Protein AF-A0A7S2J3C4-F1 (afdb_monomer)

Organism: NCBI:txid1333877

pLDDT: mean 79.36, std 8.66, range [36.19, 89.31]

Solvent-accessible surface area (backbone atoms only — not comparable to full-atom values): 5941 Å² total; per-residue (Å²): 116,40,75,52,75,56,91,88,48,62,66,68,56,53,52,53,47,46,58,38,33,29,96,84,31,88,52,94,50,62,41,68,42,34,44,72,59,88,53,64,78,41,49,51,58,48,53,53,47,27,77,71,26,86,18,37,26,68,40,62,47,71,70,60,45,46,51,42,22,50,71,25,60,75,44,99,72,80,51,74,68,55,49,52,50,27,68,72,32,23,34,77,34,70,76,44,49,53,40,48,53,65,78,129

Sequence (104 aa):
MTDGMPNGGKDPFIKVMRELTGPNSTAKVRVQIMACTSEESEISWLNELDAELTGVDVTDDYFSERQEVLSAGRVAKFTRGDWCMKAMLGPVSSKFDGWDERHA

Foldseek 3Di:
DDCQADDPGCVVVLVVCCQQQNPPHPHPAAEEDEHAYPDVVSVVVLVVSCVVGLRYAYDYDPVVNQVLLVVLVLDPDDDVVLVVCLRVCLSPDPVSVCSSPHDD

Mean predicted aligned error: 6.88 Å

Radius of gyration: 13.85 Å; Cα contacts (8 Å, |Δi|>4): 142; chains: 1; bounding box: 33×36×31 Å

Secondary structure (DSSP, 8-state):
-B-S--TT-SHHHHHHHHHHHSTT------EEEEB----HHHHHHHHHHHHH-TTEEEE--HHHHHHHHHHHTS-S---HHHHHHHHHHGGG-HHHHTTSSPP-

Structure (mmCIF, N/CA/C/O backbone):
data_AF-A0A7S2J3C4-F1
#
_entry.id   AF-A0A7S2J3C4-F1
#
loop_
_atom_site.group_PDB
_atom_site.id
_atom_site.type_symbol
_atom_site.label_atom_id
_atom_site.label_alt_id
_atom_site.label_comp_id
_atom_site.label_asym_id
_atom_site.label_entity_id
_atom_site.label_seq_id
_atom_site.pdbx_PDB_ins_code
_atom_site.Cartn_x
_atom_site.Cartn_y
_atom_site.Cartn_z
_atom_site.occupancy
_atom_site.B_iso_or_equiv
_atom_site.auth_seq_id
_atom_site.auth_comp_id
_atom_site.auth_asym_id
_atom_site.auth_atom_id
_atom_site.pdbx_PDB_model_num
ATOM 1 N N . MET A 1 1 ? -4.475 9.637 -4.420 1.00 57.44 1 MET A N 1
ATOM 2 C CA . MET A 1 1 ? -3.202 10.172 -4.933 1.00 57.44 1 MET A CA 1
ATOM 3 C C . MET A 1 1 ? -2.830 11.337 -4.038 1.00 57.44 1 MET A C 1
ATOM 5 O O . MET A 1 1 ? -3.638 12.251 -3.912 1.00 57.44 1 MET A O 1
ATOM 9 N N . THR A 1 2 ? -1.720 11.214 -3.318 1.00 72.62 2 THR A N 1
ATOM 10 C CA . THR A 1 2 ? -1.293 12.144 -2.262 1.00 72.62 2 THR A CA 1
ATOM 11 C C . THR A 1 2 ? 0.188 12.471 -2.434 1.0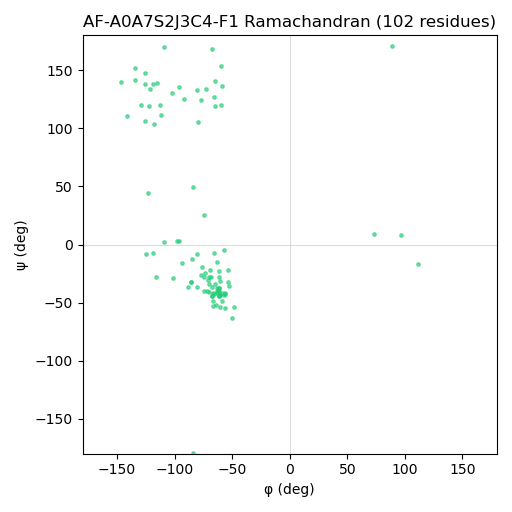0 72.62 2 THR A C 1
ATOM 13 O O . THR A 1 2 ? 0.936 11.658 -2.980 1.00 72.62 2 THR A O 1
ATOM 16 N N . ASP A 1 3 ? 0.585 13.660 -1.993 1.00 71.19 3 ASP A N 1
ATOM 17 C CA . ASP A 1 3 ? 1.981 14.078 -1.871 1.00 71.19 3 ASP A CA 1
ATOM 18 C C . ASP A 1 3 ? 2.642 13.538 -0.598 1.00 71.19 3 ASP A C 1
ATOM 20 O O . ASP A 1 3 ? 3.846 13.626 -0.494 1.00 71.19 3 ASP A O 1
ATOM 24 N N . GLY A 1 4 ? 1.887 12.917 0.315 1.00 67.44 4 GLY A N 1
ATOM 25 C CA . GLY A 1 4 ? 2.440 12.118 1.414 1.00 67.44 4 GLY A CA 1
ATOM 26 C C . GLY A 1 4 ? 2.251 12.716 2.807 1.00 67.44 4 GLY A C 1
ATOM 27 O O . GLY A 1 4 ? 2.280 11.962 3.782 1.00 67.44 4 GLY A O 1
ATOM 28 N N . MET A 1 5 ? 1.941 14.013 2.928 1.00 75.88 5 MET A N 1
ATOM 29 C CA . MET A 1 5 ? 1.761 14.662 4.231 1.00 75.88 5 MET A CA 1
ATOM 30 C C . MET A 1 5 ? 0.413 15.389 4.365 1.00 75.88 5 MET A C 1
ATOM 32 O O . MET A 1 5 ? 0.221 16.480 3.827 1.00 75.88 5 MET A O 1
ATOM 36 N N . PRO A 1 6 ? -0.540 14.840 5.143 1.00 78.06 6 PRO A N 1
ATOM 37 C CA . PRO A 1 6 ? -1.792 15.524 5.432 1.00 78.06 6 PRO A CA 1
ATOM 38 C C . PRO A 1 6 ? -1.576 16.809 6.243 1.00 78.06 6 PRO A C 1
ATOM 40 O O . PRO A 1 6 ? -0.819 16.847 7.220 1.00 78.06 6 PRO A O 1
ATOM 43 N N . ASN A 1 7 ? -2.334 17.854 5.908 1.00 77.00 7 ASN A N 1
ATOM 44 C CA . ASN A 1 7 ? -2.413 19.061 6.729 1.00 77.00 7 ASN A CA 1
ATOM 45 C C . ASN A 1 7 ? -2.935 18.711 8.134 1.00 77.00 7 ASN A C 1
ATOM 47 O O . ASN A 1 7 ? -4.052 18.217 8.277 1.00 77.00 7 ASN A O 1
ATOM 51 N N . GLY A 1 8 ? -2.141 18.997 9.171 1.00 78.94 8 GLY A N 1
ATOM 52 C CA . GLY A 1 8 ? -2.469 18.651 10.562 1.00 78.94 8 GLY A CA 1
ATOM 53 C C . GLY A 1 8 ? -1.833 17.352 11.074 1.00 78.94 8 GLY A C 1
ATOM 54 O O . GLY A 1 8 ? -2.142 16.939 12.190 1.00 78.94 8 GLY A O 1
ATOM 55 N N . GLY A 1 9 ? -0.926 16.744 10.302 1.00 81.81 9 GLY A N 1
ATOM 56 C CA . GLY A 1 9 ? -0.185 15.544 10.692 1.00 81.81 9 GLY A CA 1
ATOM 57 C C . GLY A 1 9 ? -0.900 14.240 10.332 1.00 81.81 9 GLY A C 1
ATOM 58 O O . GLY A 1 9 ? -2.056 14.233 9.912 1.00 81.81 9 GLY A O 1
ATOM 59 N N . LYS A 1 10 ? -0.196 13.114 10.495 1.00 84.69 10 LYS A N 1
ATOM 60 C CA . LYS A 1 10 ? -0.688 11.780 10.106 1.00 84.69 10 LYS A CA 1
ATOM 61 C C . LYS A 1 10 ? -1.760 11.205 11.042 1.00 84.69 10 LYS A C 1
ATOM 63 O O . LYS A 1 10 ? -2.620 10.448 10.598 1.00 84.69 10 LYS A O 1
ATOM 68 N N . ASP A 1 11 ? -1.762 11.589 12.318 1.00 86.75 11 ASP A N 1
ATOM 69 C CA . ASP A 1 11 ? -2.589 10.942 13.350 1.00 86.75 11 ASP A CA 1
ATOM 70 C C . ASP A 1 11 ? -4.109 11.004 13.097 1.00 86.75 11 ASP A C 1
ATOM 72 O O . ASP A 1 11 ? -4.777 9.975 13.254 1.00 86.75 11 ASP A O 1
ATOM 76 N N . PRO A 1 12 ? -4.700 12.144 12.672 1.00 87.81 12 PRO A N 1
ATOM 77 C CA . PRO A 1 12 ? -6.128 12.199 12.364 1.00 87.81 12 PRO A CA 1
ATOM 78 C C . PRO A 1 12 ? -6.507 11.278 11.202 1.00 87.81 12 PRO A C 1
ATOM 80 O O . PRO A 1 12 ? -7.559 10.642 11.236 1.00 87.81 12 PRO A O 1
ATOM 83 N N . PHE A 1 13 ? -5.636 11.176 10.195 1.00 87.19 13 PHE A N 1
ATOM 84 C CA . PHE A 1 13 ? -5.843 10.304 9.044 1.00 87.19 13 PHE A CA 1
ATOM 85 C C . PHE A 1 13 ? -5.801 8.829 9.458 1.00 87.19 13 PHE A C 1
ATOM 87 O O . PHE A 1 13 ? -6.740 8.088 9.173 1.00 87.19 13 PHE A O 1
ATOM 94 N N . ILE A 1 14 ? -4.779 8.424 10.221 1.00 86.94 14 ILE A N 1
ATOM 95 C CA . ILE A 1 14 ? -4.646 7.055 10.746 1.00 86.94 14 ILE A CA 1
ATOM 96 C C . ILE A 1 14 ? -5.879 6.663 11.570 1.00 86.94 14 ILE A C 1
ATOM 98 O O . ILE A 1 14 ? -6.398 5.554 11.429 1.00 86.94 14 ILE A O 1
ATOM 102 N N . LYS A 1 15 ? -6.396 7.577 12.402 1.00 87.75 15 LYS A N 1
ATOM 103 C CA . LYS A 1 15 ? -7.606 7.328 13.195 1.00 87.75 15 LYS A CA 1
ATOM 104 C C . LYS A 1 15 ? -8.814 7.002 12.311 1.00 87.75 15 LYS A C 1
ATOM 106 O O . LYS A 1 15 ? -9.484 6.001 12.555 1.00 87.75 15 LYS A O 1
ATOM 111 N N . VAL A 1 16 ? -9.068 7.808 11.280 1.00 87.88 16 VAL A N 1
ATOM 112 C CA . VAL A 1 16 ? -10.179 7.577 10.339 1.00 87.88 16 VAL A CA 1
ATOM 113 C C . VAL A 1 16 ? -9.993 6.258 9.586 1.00 87.88 16 VAL A C 1
ATOM 115 O O . VAL A 1 16 ? -10.945 5.498 9.424 1.00 87.88 16 VAL A O 1
ATOM 118 N N . MET A 1 17 ? -8.764 5.938 9.181 1.00 87.00 17 MET A N 1
ATOM 119 C CA . MET A 1 17 ? -8.461 4.691 8.475 1.00 87.00 17 MET A CA 1
ATOM 120 C C . MET A 1 17 ? -8.735 3.460 9.342 1.00 87.00 17 MET A C 1
ATOM 122 O O . MET A 1 17 ? -9.373 2.516 8.872 1.00 87.00 17 MET A O 1
ATOM 126 N N . ARG A 1 18 ? -8.366 3.495 10.628 1.00 86.12 18 ARG A N 1
ATOM 127 C CA . ARG A 1 18 ? -8.698 2.436 11.596 1.00 86.12 18 ARG A CA 1
ATOM 128 C C . ARG A 1 18 ? -10.205 2.273 11.796 1.00 86.12 18 ARG A C 1
ATOM 130 O O . ARG A 1 18 ? -10.686 1.148 11.898 1.00 86.12 18 ARG A O 1
ATOM 137 N N . GLU A 1 19 ? -10.960 3.369 11.826 1.00 86.19 19 GLU A N 1
ATOM 138 C CA . GLU A 1 19 ? -12.425 3.327 11.945 1.00 86.19 19 GLU A CA 1
ATOM 139 C C . GLU A 1 19 ? -13.095 2.737 10.688 1.00 86.19 19 GLU A C 1
ATOM 141 O O . GLU A 1 19 ? -14.080 2.003 10.798 1.00 86.19 19 GLU A O 1
ATOM 146 N N . LEU A 1 20 ? -12.556 3.011 9.495 1.00 84.31 20 LEU A N 1
ATOM 147 C CA . LEU A 1 20 ? -13.129 2.576 8.214 1.00 84.31 20 LEU A CA 1
ATOM 148 C C . LEU A 1 20 ? -12.710 1.172 7.770 1.00 84.31 20 LEU A C 1
ATOM 150 O O . LEU A 1 20 ? -13.486 0.502 7.095 1.00 84.31 20 LEU A O 1
ATOM 154 N N . THR A 1 21 ? -11.492 0.748 8.101 1.00 82.75 21 THR A N 1
ATOM 155 C CA . THR A 1 21 ? -10.880 -0.475 7.544 1.00 82.75 21 THR A CA 1
ATOM 156 C C . THR A 1 21 ? -10.411 -1.463 8.610 1.00 82.75 21 THR A C 1
ATOM 158 O O . THR A 1 21 ? -10.043 -2.591 8.288 1.00 82.75 21 THR A O 1
ATOM 161 N N . GLY A 1 22 ? -10.438 -1.064 9.886 1.00 77.31 22 GLY A N 1
ATOM 162 C CA . GLY A 1 22 ? -10.028 -1.915 10.993 1.00 77.31 22 GLY A CA 1
ATOM 163 C C . GLY A 1 22 ? -10.964 -3.111 11.221 1.00 77.31 22 GLY A C 1
ATOM 164 O O . GLY A 1 22 ? -12.093 -3.142 10.728 1.00 77.31 22 GLY A O 1
ATOM 165 N N . PRO A 1 23 ? -10.540 -4.083 12.047 1.00 71.56 23 PRO A N 1
ATOM 166 C CA . PRO A 1 23 ? -11.254 -5.348 12.261 1.00 71.56 23 PRO A CA 1
ATOM 167 C C . PRO A 1 23 ? -12.661 -5.185 12.857 1.00 71.56 23 PRO A C 1
ATOM 169 O O . PRO A 1 23 ? -13.507 -6.057 12.689 1.00 71.56 23 PRO A O 1
ATOM 172 N N . ASN A 1 24 ? -12.916 -4.063 13.538 1.00 74.00 24 ASN A N 1
ATOM 173 C CA . ASN A 1 24 ? -14.212 -3.739 14.137 1.00 74.00 2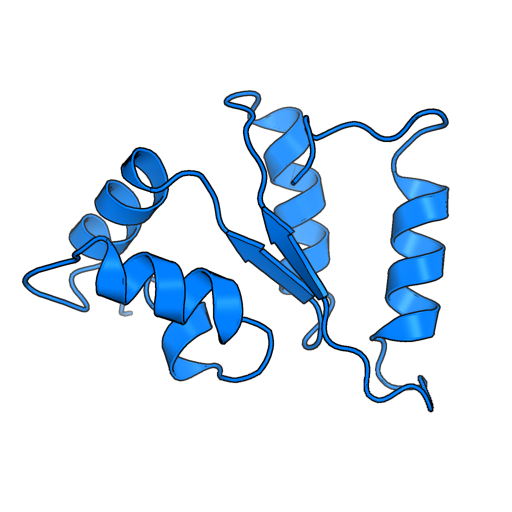4 ASN A CA 1
ATOM 174 C C . ASN A 1 24 ? -15.079 -2.834 13.246 1.00 74.00 24 ASN A C 1
ATOM 176 O O . ASN A 1 24 ? -16.153 -2.407 13.676 1.00 74.00 24 ASN A O 1
ATOM 180 N N . SER A 1 25 ? -14.625 -2.500 12.033 1.00 75.00 25 SER A N 1
ATOM 181 C CA . SER A 1 25 ? -15.406 -1.663 11.132 1.00 75.00 25 SER A CA 1
ATOM 182 C C . SER A 1 25 ? -16.592 -2.434 10.560 1.00 75.00 25 SER A C 1
ATOM 184 O O . SER A 1 25 ? -16.473 -3.565 10.092 1.00 75.00 25 SER A O 1
ATOM 186 N N . THR A 1 26 ? -17.760 -1.798 10.568 1.00 73.50 26 THR A N 1
ATOM 187 C CA . THR A 1 26 ? -18.944 -2.293 9.846 1.00 73.50 26 THR A CA 1
ATOM 188 C C . THR A 1 26 ? -18.946 -1.840 8.386 1.00 73.50 26 THR A C 1
ATOM 190 O O . THR A 1 26 ? -19.717 -2.358 7.572 1.00 73.50 26 THR A O 1
ATOM 193 N N . ALA A 1 27 ? -18.071 -0.892 8.038 1.00 68.31 27 ALA A N 1
ATOM 194 C CA . ALA A 1 27 ? -17.893 -0.408 6.687 1.00 68.31 27 ALA A CA 1
ATOM 195 C C . ALA A 1 27 ? -17.068 -1.431 5.890 1.00 68.31 27 ALA A C 1
ATOM 197 O O . ALA A 1 27 ? -15.957 -1.790 6.261 1.00 68.31 27 ALA 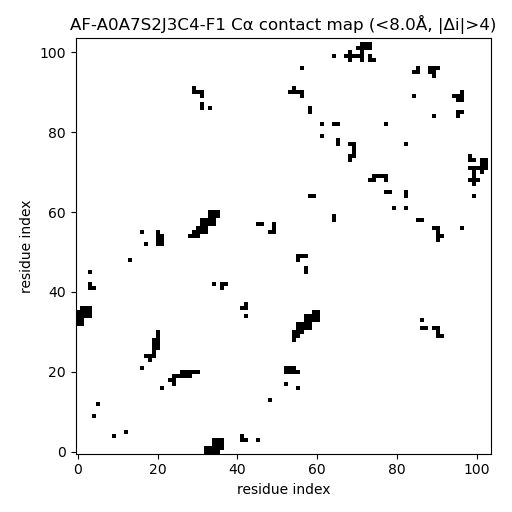A O 1
ATOM 198 N N . LYS A 1 28 ? -17.600 -1.911 4.761 1.00 72.50 28 LYS A N 1
ATOM 199 C CA . LYS A 1 28 ? -16.855 -2.769 3.819 1.00 72.50 28 LYS A CA 1
ATOM 200 C C . LYS A 1 28 ? -16.026 -1.921 2.856 1.00 72.50 28 LYS A C 1
ATOM 202 O O . LYS A 1 28 ? -16.135 -2.075 1.642 1.00 72.50 28 LYS A O 1
ATOM 207 N N . VAL A 1 29 ? -15.272 -0.971 3.398 1.00 82.31 29 VAL A N 1
ATOM 208 C CA . VAL A 1 29 ? -14.461 -0.041 2.611 1.00 82.31 29 VAL A CA 1
ATOM 209 C C . VAL A 1 29 ? -13.041 -0.582 2.537 1.00 82.31 29 VAL A C 1
ATOM 211 O O . VAL A 1 29 ? -12.490 -1.053 3.528 1.00 82.31 29 VAL A O 1
ATOM 214 N N . ARG A 1 30 ? -12.468 -0.535 1.337 1.00 83.06 30 ARG A N 1
ATOM 215 C CA . ARG A 1 30 ? -11.059 -0.817 1.078 1.00 83.06 30 ARG A CA 1
ATOM 216 C C . ARG A 1 30 ? -10.438 0.437 0.491 1.00 83.06 30 ARG A C 1
ATOM 218 O O . ARG A 1 30 ? -11.086 1.106 -0.317 1.00 83.06 30 ARG A O 1
ATOM 225 N N . VAL A 1 31 ? -9.232 0.775 0.922 1.00 85.75 31 VAL A N 1
ATOM 226 C CA . VAL A 1 31 ? -8.597 2.040 0.560 1.00 85.75 31 VAL A CA 1
ATOM 227 C C . VAL A 1 31 ? -7.275 1.762 -0.130 1.00 85.75 31 VAL A C 1
ATOM 229 O O . VAL A 1 31 ? -6.377 1.193 0.469 1.00 85.75 31 VAL A O 1
ATOM 232 N N . GLN A 1 32 ? -7.159 2.212 -1.375 1.00 85.75 32 GLN A N 1
ATOM 233 C CA . GLN A 1 32 ? -5.877 2.317 -2.056 1.00 85.75 32 GLN A CA 1
ATOM 234 C C . GLN A 1 32 ? -5.307 3.713 -1.823 1.00 85.75 32 GLN A C 1
ATOM 236 O O . GLN A 1 32 ? -5.938 4.717 -2.181 1.00 85.75 32 GLN A O 1
ATOM 241 N N . ILE A 1 33 ? -4.090 3.783 -1.306 1.00 85.75 33 ILE A N 1
ATOM 242 C CA . ILE A 1 33 ? -3.283 4.993 -1.309 1.00 85.75 33 ILE A CA 1
ATOM 243 C C . ILE A 1 33 ? -2.250 4.852 -2.423 1.00 85.75 33 ILE A C 1
ATOM 245 O O . ILE A 1 33 ? -1.576 3.837 -2.557 1.00 85.75 33 ILE A O 1
ATOM 249 N N . MET A 1 34 ? -2.160 5.888 -3.250 1.00 83.12 34 MET A N 1
ATOM 250 C CA . MET A 1 34 ? -1.066 6.041 -4.201 1.00 83.12 34 MET A CA 1
ATOM 251 C C . MET A 1 34 ? -0.225 7.221 -3.755 1.00 83.12 34 MET A C 1
ATOM 253 O O . MET A 1 34 ? -0.718 8.363 -3.795 1.00 83.12 34 MET A O 1
ATOM 257 N N . ALA A 1 35 ? 0.993 6.927 -3.317 1.00 81.31 35 ALA A N 1
ATOM 258 C CA . ALA A 1 35 ? 1.998 7.927 -3.021 1.00 81.31 35 ALA A CA 1
ATOM 259 C C . ALA A 1 35 ? 2.657 8.360 -4.337 1.00 81.31 35 ALA A C 1
ATOM 261 O O . ALA A 1 35 ? 2.962 7.555 -5.213 1.00 81.31 35 ALA A O 1
ATOM 262 N N . CYS A 1 36 ? 2.794 9.668 -4.533 1.00 72.06 36 CYS 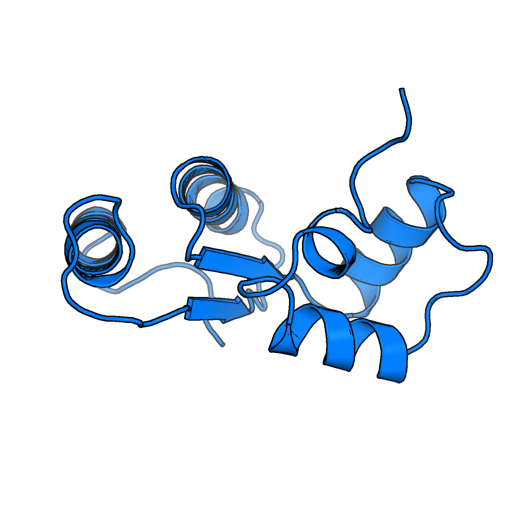A N 1
ATOM 263 C CA . CYS A 1 36 ? 3.520 10.239 -5.669 1.00 72.06 36 CYS A CA 1
ATOM 264 C C . CYS A 1 36 ? 4.629 11.158 -5.157 1.00 72.06 36 CYS A C 1
ATOM 266 O O . CYS A 1 36 ? 4.791 12.277 -5.640 1.00 72.06 36 CYS A O 1
ATOM 268 N N . THR A 1 37 ? 5.346 10.681 -4.143 1.00 72.19 37 THR A N 1
ATOM 269 C CA . THR A 1 37 ? 6.466 11.361 -3.495 1.00 72.19 37 THR A CA 1
ATOM 270 C C . THR A 1 37 ? 7.674 10.434 -3.511 1.00 72.19 37 THR A C 1
ATOM 272 O O . THR A 1 37 ? 7.519 9.218 -3.486 1.00 72.19 37 THR A O 1
ATOM 275 N N . SER A 1 38 ? 8.870 11.009 -3.599 1.00 67.19 38 SER A N 1
ATOM 276 C CA . SER A 1 38 ? 10.138 10.288 -3.435 1.00 67.19 38 SER A CA 1
ATOM 277 C C . SER A 1 38 ? 10.711 10.449 -2.023 1.00 67.19 38 SER A C 1
ATOM 279 O O . SER A 1 38 ? 11.827 10.007 -1.761 1.00 67.19 38 SER A O 1
ATOM 281 N N . GLU A 1 39 ? 9.995 11.135 -1.128 1.00 74.31 39 GLU A N 1
ATOM 282 C CA . GLU A 1 39 ? 10.440 11.386 0.239 1.00 74.31 39 GLU A CA 1
ATOM 283 C C . GLU A 1 39 ? 10.193 10.147 1.111 1.00 74.31 39 GLU A C 1
ATOM 285 O O . GLU A 1 39 ? 9.069 9.866 1.531 1.00 74.31 39 GLU A O 1
ATOM 290 N N . GLU A 1 40 ? 11.266 9.420 1.441 1.00 69.00 40 GLU A N 1
ATOM 291 C CA . GLU A 1 40 ? 11.204 8.177 2.231 1.00 69.00 40 GLU A CA 1
ATOM 292 C C . GLU A 1 40 ? 10.456 8.343 3.564 1.00 69.00 40 GLU A C 1
ATOM 294 O O . GLU A 1 40 ? 9.783 7.423 4.028 1.00 69.00 40 GLU A O 1
ATOM 299 N N . SER A 1 41 ? 10.530 9.528 4.181 1.00 70.19 41 SER A N 1
ATOM 300 C CA . SER A 1 41 ? 9.854 9.795 5.458 1.00 70.19 41 SER A CA 1
ATOM 301 C C . SER A 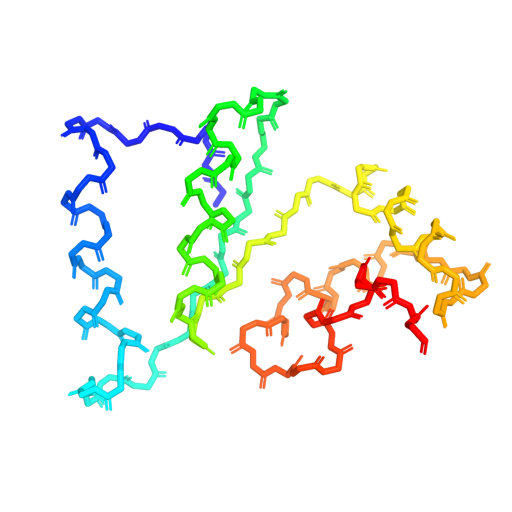1 41 ? 8.324 9.817 5.346 1.00 70.19 41 SER A C 1
ATOM 303 O O . SER A 1 41 ? 7.629 9.484 6.309 1.00 70.19 41 SER A O 1
ATOM 305 N N . GLU A 1 42 ? 7.797 10.167 4.173 1.00 71.06 42 GLU A N 1
ATOM 306 C CA . GLU A 1 42 ? 6.362 10.213 3.886 1.00 71.06 42 GLU A CA 1
ATOM 307 C C . GLU A 1 42 ? 5.836 8.840 3.461 1.00 71.06 42 GLU A C 1
ATOM 309 O O . GLU A 1 42 ? 4.714 8.473 3.801 1.00 71.06 42 GLU A O 1
ATOM 314 N N . ILE A 1 43 ? 6.673 8.048 2.791 1.00 76.56 43 ILE A N 1
ATOM 315 C CA . ILE A 1 43 ? 6.365 6.665 2.415 1.00 76.56 43 ILE A CA 1
ATOM 316 C C . ILE A 1 43 ? 6.386 5.758 3.654 1.00 76.56 43 ILE A C 1
ATOM 318 O O . ILE A 1 43 ? 5.501 4.927 3.840 1.00 76.56 43 ILE A O 1
ATOM 322 N N . SER A 1 44 ? 7.341 5.958 4.569 1.00 80.94 44 SER A N 1
ATOM 323 C CA . SER A 1 44 ? 7.539 5.077 5.728 1.00 80.94 44 SER A CA 1
ATOM 324 C C . SER A 1 44 ? 6.296 4.939 6.610 1.00 80.94 44 SER A C 1
ATOM 326 O O . SER A 1 44 ? 5.973 3.833 7.032 1.00 80.94 44 SER A O 1
ATOM 328 N N . TRP A 1 45 ? 5.584 6.031 6.906 1.00 84.56 45 TRP A N 1
ATOM 329 C CA . TRP A 1 45 ? 4.396 5.944 7.765 1.00 84.56 45 TRP A CA 1
ATOM 330 C C . TRP A 1 45 ? 3.175 5.381 7.028 1.00 84.56 45 TRP A C 1
ATOM 332 O O . TRP A 1 45 ? 2.288 4.813 7.665 1.00 84.56 45 TRP A O 1
ATOM 342 N N . LEU A 1 46 ? 3.119 5.549 5.704 1.00 83.62 46 LEU A N 1
ATOM 343 C CA . LEU A 1 46 ? 2.102 4.927 4.865 1.00 83.62 46 LEU A CA 1
ATOM 344 C C . LEU A 1 46 ? 2.307 3.410 4.842 1.00 83.62 46 LEU A C 1
ATOM 346 O O . LEU A 1 46 ? 1.354 2.680 5.088 1.00 83.62 46 LEU A O 1
ATOM 350 N N . ASN A 1 47 ? 3.547 2.949 4.683 1.00 80.69 47 ASN A N 1
ATOM 351 C CA . ASN A 1 47 ? 3.890 1.525 4.736 1.00 80.69 47 ASN A CA 1
ATOM 352 C C . ASN A 1 47 ? 3.651 0.916 6.129 1.00 80.69 47 ASN A C 1
ATOM 354 O O . ASN A 1 47 ? 3.236 -0.233 6.246 1.00 80.69 47 ASN A O 1
ATOM 358 N N . GLU A 1 48 ? 3.853 1.680 7.208 1.00 84.50 48 GLU A N 1
ATOM 359 C CA . GLU A 1 48 ? 3.445 1.252 8.557 1.00 84.50 48 GLU A CA 1
ATOM 360 C C . GLU A 1 48 ? 1.924 1.041 8.655 1.00 84.50 48 GLU A C 1
ATOM 362 O O . GLU A 1 48 ? 1.470 0.094 9.296 1.00 84.50 48 GLU A O 1
ATOM 367 N N . LEU A 1 49 ? 1.135 1.922 8.030 1.00 83.00 49 LEU A N 1
ATOM 368 C CA . LEU A 1 49 ? -0.326 1.842 8.031 1.00 83.00 49 LEU A CA 1
ATOM 369 C C . LEU A 1 49 ? -0.838 0.662 7.196 1.00 83.00 49 LEU A C 1
ATOM 371 O O . LEU A 1 49 ? -1.784 -0.007 7.610 1.00 83.00 49 LEU A O 1
ATOM 375 N N . ASP A 1 50 ? -0.211 0.433 6.047 1.00 83.00 50 ASP A N 1
ATOM 376 C CA . ASP A 1 50 ? -0.429 -0.704 5.155 1.00 83.00 50 ASP A CA 1
ATOM 377 C C . ASP A 1 50 ? -0.229 -2.040 5.887 1.00 83.00 50 ASP A C 1
ATOM 379 O O . ASP A 1 50 ? -1.162 -2.832 6.032 1.00 83.00 50 ASP A O 1
ATOM 383 N N . ALA A 1 51 ? 0.940 -2.210 6.513 1.00 81.50 51 ALA A N 1
ATOM 384 C CA . ALA A 1 51 ? 1.273 -3.404 7.283 1.00 81.50 51 ALA A CA 1
ATOM 385 C C . ALA A 1 51 ? 0.341 -3.634 8.491 1.00 81.50 51 ALA A C 1
ATOM 387 O O . ALA A 1 51 ? 0.147 -4.772 8.928 1.00 81.50 51 ALA A O 1
ATOM 388 N N . GLU A 1 52 ? -0.230 -2.569 9.066 1.00 82.62 52 GLU A N 1
ATOM 389 C CA . GLU A 1 52 ? -1.161 -2.661 10.196 1.00 82.62 52 GLU A CA 1
ATOM 390 C C . GLU A 1 52 ? -2.590 -3.034 9.756 1.00 82.62 52 GLU A C 1
ATOM 392 O O . GLU A 1 52 ? -3.296 -3.755 10.473 1.00 82.62 52 GLU A O 1
ATOM 397 N N . LEU A 1 53 ? -3.053 -2.535 8.605 1.00 80.31 53 LEU A N 1
ATOM 398 C CA . LEU A 1 53 ? -4.461 -2.571 8.210 1.00 80.31 53 LEU A CA 1
ATOM 399 C C . LEU A 1 53 ? -4.684 -3.373 6.929 1.00 80.31 53 LEU A C 1
ATOM 401 O O . LEU A 1 53 ? -4.601 -2.850 5.830 1.00 80.31 53 LEU A O 1
ATOM 405 N N . THR A 1 54 ? -5.204 -4.595 7.072 1.00 74.12 54 THR A N 1
ATOM 406 C CA . THR A 1 54 ? -5.576 -5.492 5.948 1.00 74.12 54 THR A CA 1
ATOM 407 C C . THR A 1 54 ? -6.586 -4.938 4.923 1.00 74.12 54 THR A C 1
ATOM 409 O O . THR A 1 54 ? -6.948 -5.640 3.977 1.00 74.12 54 THR A O 1
ATOM 412 N N . GLY A 1 55 ? -7.140 -3.743 5.146 1.00 78.81 55 GLY A N 1
ATOM 413 C CA . GLY A 1 55 ? -8.070 -3.061 4.244 1.00 78.81 55 GLY A CA 1
ATOM 414 C C . GLY A 1 55 ? -7.484 -1.831 3.549 1.00 78.81 55 GLY A C 1
ATOM 415 O O . GLY A 1 55 ? -8.221 -1.157 2.823 1.00 78.81 55 GLY A O 1
ATOM 416 N N . VAL A 1 56 ? -6.209 -1.538 3.784 1.00 83.69 56 VAL A N 1
ATOM 417 C CA . VAL A 1 56 ? -5.446 -0.456 3.167 1.00 83.69 56 VAL A CA 1
ATOM 418 C C . VAL A 1 56 ? -4.342 -1.091 2.328 1.00 83.69 56 VAL A C 1
ATOM 420 O O . VAL A 1 56 ? -3.778 -2.085 2.760 1.00 83.69 56 VAL A O 1
ATOM 423 N N . ASP A 1 57 ? -4.102 -0.546 1.138 1.00 84.12 57 ASP A N 1
ATOM 424 C CA . ASP A 1 57 ? -2.925 -0.852 0.317 1.00 84.12 57 ASP A CA 1
ATOM 425 C C . ASP A 1 57 ? -2.217 0.455 -0.034 1.00 84.12 57 ASP A C 1
ATOM 427 O O . ASP A 1 57 ? -2.885 1.446 -0.380 1.00 84.12 57 ASP A O 1
ATOM 431 N N . VAL A 1 58 ? -0.893 0.467 0.033 1.00 84.75 58 VAL A N 1
ATOM 432 C CA . VAL A 1 58 ? -0.053 1.569 -0.438 1.00 84.75 58 VAL A CA 1
ATOM 433 C C . VAL A 1 58 ? 0.748 1.091 -1.642 1.00 84.75 58 VAL A C 1
ATOM 435 O O . VAL A 1 58 ? 1.532 0.160 -1.555 1.00 84.75 58 VAL A O 1
ATOM 438 N N . THR A 1 59 ? 0.559 1.756 -2.782 1.00 81.12 59 THR A N 1
ATOM 439 C CA . THR A 1 59 ? 1.322 1.483 -4.007 1.00 81.12 59 THR A CA 1
ATOM 440 C C . THR A 1 59 ? 2.049 2.753 -4.444 1.00 81.12 59 THR A C 1
ATOM 442 O O . THR A 1 59 ? 1.444 3.833 -4.509 1.00 81.12 59 THR A O 1
ATOM 445 N N . ASP A 1 60 ? 3.324 2.610 -4.790 1.00 78.38 60 ASP A N 1
ATOM 446 C CA . ASP A 1 60 ? 4.164 3.695 -5.292 1.00 78.38 60 ASP A CA 1
ATOM 447 C C . ASP A 1 60 ? 3.988 3.924 -6.804 1.00 78.38 60 ASP A C 1
ATOM 449 O O . ASP A 1 60 ? 3.174 3.302 -7.508 1.00 78.38 60 ASP A O 1
ATOM 453 N N . ASP A 1 61 ? 4.736 4.886 -7.345 1.00 82.00 61 ASP A N 1
ATOM 454 C CA . ASP A 1 61 ? 4.732 5.145 -8.775 1.00 82.00 61 ASP A CA 1
ATOM 455 C C . ASP A 1 61 ? 5.187 3.911 -9.579 1.00 82.00 61 ASP A C 1
ATOM 457 O O . ASP A 1 61 ? 5.966 3.069 -9.131 1.00 82.00 61 ASP A O 1
ATOM 461 N N . TYR A 1 62 ? 4.717 3.822 -10.825 1.00 82.12 62 TYR A N 1
ATOM 462 C CA . TYR A 1 62 ? 4.984 2.678 -11.697 1.00 82.12 62 TYR A CA 1
ATOM 463 C C . TYR A 1 62 ? 6.472 2.325 -11.836 1.00 82.12 62 TYR A C 1
ATOM 465 O O . TYR A 1 62 ? 6.799 1.152 -12.016 1.00 82.12 62 TYR A O 1
ATOM 473 N N . PHE A 1 63 ? 7.376 3.309 -11.851 1.00 82.69 63 PHE A N 1
ATOM 474 C CA . PHE A 1 63 ? 8.791 3.031 -12.074 1.00 82.69 63 PHE A CA 1
ATOM 475 C C . PHE A 1 63 ? 9.443 2.415 -10.842 1.00 82.69 63 PHE A C 1
ATOM 477 O O . PHE A 1 63 ? 10.228 1.480 -11.018 1.00 82.69 63 PHE A O 1
ATOM 484 N N . SER A 1 64 ? 9.096 2.902 -9.652 1.00 81.94 64 SER A N 1
ATOM 485 C CA . SER A 1 64 ? 9.564 2.377 -8.366 1.00 81.94 64 SER A CA 1
ATOM 486 C C . SER A 1 64 ? 9.009 0.972 -8.124 1.00 81.94 64 SER A C 1
ATOM 488 O O . SER A 1 64 ? 9.786 0.017 -8.066 1.00 81.94 64 SER A O 1
ATOM 490 N N . GLU A 1 65 ? 7.687 0.800 -8.221 1.00 83.25 65 GLU A N 1
ATOM 491 C CA . GLU A 1 65 ? 7.014 -0.500 -8.065 1.00 83.25 65 GLU A CA 1
ATOM 492 C C . GLU A 1 65 ? 7.573 -1.548 -9.040 1.00 83.25 65 GLU A C 1
ATOM 494 O O . GLU A 1 65 ? 7.839 -2.702 -8.704 1.00 83.25 65 GLU A O 1
ATOM 499 N N . ARG A 1 66 ? 7.812 -1.150 -10.296 1.00 85.38 66 ARG A N 1
ATOM 500 C CA . ARG A 1 66 ? 8.386 -2.055 -11.296 1.00 85.38 66 ARG A CA 1
ATOM 501 C C . ARG A 1 66 ? 9.776 -2.542 -10.903 1.00 85.38 66 ARG A C 1
ATOM 503 O O . A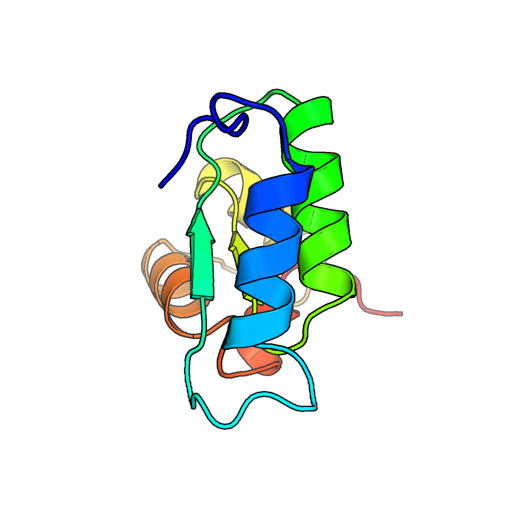RG A 1 66 ? 10.121 -3.674 -11.244 1.00 85.38 66 ARG A O 1
ATOM 510 N N . GLN A 1 67 ? 10.606 -1.696 -10.297 1.00 84.81 67 GLN A N 1
ATOM 511 C CA . GLN A 1 67 ? 11.935 -2.115 -9.855 1.00 84.81 67 GLN A CA 1
ATOM 512 C C . GLN A 1 67 ? 11.824 -3.116 -8.709 1.00 84.81 67 GLN A C 1
ATOM 514 O O . GLN A 1 67 ? 12.477 -4.157 -8.765 1.00 84.81 67 GLN A O 1
ATOM 519 N N . GLU A 1 68 ? 10.950 -2.849 -7.744 1.00 82.25 68 GLU A N 1
ATOM 520 C CA . GLU A 1 68 ? 10.727 -3.701 -6.578 1.00 82.25 68 GLU A CA 1
ATOM 521 C C . GLU A 1 68 ? 10.167 -5.069 -6.971 1.00 82.25 68 GLU A C 1
ATOM 523 O O . GLU A 1 68 ? 10.806 -6.083 -6.688 1.00 82.25 68 GLU A O 1
ATOM 528 N N . VAL A 1 69 ? 9.087 -5.115 -7.756 1.00 84.56 69 VAL A N 1
ATOM 529 C CA . VAL A 1 69 ? 8.463 -6.360 -8.242 1.00 84.56 69 VAL A CA 1
ATOM 530 C C . VAL A 1 69 ? 9.439 -7.214 -9.062 1.00 84.56 69 VAL A C 1
ATOM 532 O O . VAL A 1 69 ? 9.503 -8.438 -8.909 1.00 84.56 69 VAL A O 1
ATOM 535 N N . LEU A 1 70 ? 10.238 -6.591 -9.936 1.00 85.75 70 LEU A N 1
ATOM 536 C CA . LEU A 1 70 ? 11.258 -7.320 -10.697 1.00 85.75 70 LEU A CA 1
ATOM 537 C C . LEU A 1 70 ? 12.411 -7.790 -9.799 1.00 85.75 70 LEU A C 1
ATOM 539 O O . LEU A 1 70 ? 12.952 -8.871 -10.032 1.00 85.75 70 LEU A O 1
ATOM 543 N N . SER A 1 71 ? 12.774 -7.017 -8.771 1.00 84.56 71 SER A N 1
ATOM 544 C CA . SER A 1 71 ? 13.802 -7.397 -7.795 1.00 84.56 71 SER A CA 1
ATOM 545 C C . SER A 1 71 ? 13.352 -8.527 -6.861 1.00 84.56 71 SER A C 1
ATOM 547 O O . SER A 1 71 ? 14.180 -9.340 -6.446 1.00 84.56 71 SER A O 1
ATOM 549 N N . ALA A 1 72 ? 12.050 -8.616 -6.574 1.00 84.50 72 ALA A N 1
ATOM 550 C CA . ALA A 1 72 ? 11.433 -9.690 -5.803 1.00 84.50 72 ALA A CA 1
ATOM 551 C C . ALA A 1 72 ? 11.435 -11.025 -6.563 1.00 84.50 72 ALA A C 1
ATOM 553 O O . ALA A 1 72 ? 11.357 -12.092 -5.953 1.00 84.50 72 ALA A O 1
ATOM 554 N N . GLY A 1 73 ? 11.538 -10.981 -7.898 1.00 82.12 73 GLY A N 1
ATOM 555 C CA . GLY A 1 73 ? 11.678 -12.161 -8.749 1.00 82.12 73 GLY A CA 1
ATOM 556 C C . GLY A 1 73 ? 10.404 -13.001 -8.902 1.00 82.12 73 GLY A C 1
ATOM 557 O O . GLY A 1 73 ? 10.469 -14.083 -9.485 1.00 82.12 73 GLY A O 1
ATOM 558 N N . ARG A 1 74 ? 9.244 -12.523 -8.423 1.00 79.12 74 ARG A N 1
ATOM 559 C CA . ARG A 1 74 ? 7.955 -13.238 -8.531 1.00 79.12 74 ARG A CA 1
ATOM 560 C C . ARG A 1 74 ? 7.420 -13.292 -9.965 1.00 79.12 74 ARG A C 1
ATOM 562 O O . ARG A 1 74 ? 6.709 -14.230 -10.326 1.00 79.12 74 ARG A O 1
ATOM 569 N N . VAL A 1 75 ? 7.767 -12.311 -10.800 1.00 82.25 75 VAL A N 1
ATOM 570 C CA . VAL A 1 75 ? 7.355 -12.240 -12.209 1.00 82.25 75 VAL A CA 1
ATOM 571 C C . VAL A 1 75 ? 8.530 -11.881 -13.116 1.00 82.25 75 VAL A C 1
ATOM 573 O O . VAL A 1 75 ? 9.358 -11.035 -12.797 1.00 82.25 75 VAL A O 1
ATOM 576 N N . ALA A 1 76 ? 8.591 -12.500 -14.298 1.00 81.81 76 ALA A N 1
ATOM 577 C CA . ALA A 1 76 ? 9.641 -12.222 -15.286 1.00 81.81 76 ALA A CA 1
ATOM 578 C C . ALA A 1 76 ? 9.431 -10.892 -16.034 1.00 81.81 76 ALA A C 1
ATOM 580 O O . ALA A 1 76 ? 10.346 -10.377 -16.678 1.00 81.81 76 ALA A O 1
ATOM 581 N N . LYS A 1 77 ? 8.201 -10.366 -16.016 1.00 85.81 77 LYS A N 1
ATOM 582 C CA . LYS A 1 77 ? 7.807 -9.109 -16.651 1.00 85.81 77 LYS A CA 1
ATOM 583 C C . LYS A 1 77 ? 6.729 -8.448 -15.806 1.00 85.81 77 LYS A C 1
ATOM 585 O O . LYS A 1 77 ? 5.815 -9.126 -15.354 1.00 85.81 77 LYS A O 1
ATOM 590 N N . PHE A 1 78 ? 6.828 -7.133 -15.677 1.00 87.06 78 PHE A N 1
ATOM 591 C CA . PHE A 1 78 ? 5.833 -6.291 -15.031 1.00 87.06 78 PHE A CA 1
ATOM 592 C C . PHE A 1 78 ? 5.499 -5.134 -15.973 1.00 87.06 78 PHE A C 1
ATOM 594 O O . PHE A 1 78 ? 6.397 -4.408 -16.420 1.00 87.06 78 PHE A O 1
ATOM 601 N N . THR A 1 79 ? 4.229 -5.031 -16.357 1.00 89.31 79 THR A N 1
ATOM 602 C CA . THR A 1 79 ? 3.718 -4.036 -17.305 1.00 89.31 79 THR A CA 1
ATOM 603 C C . THR A 1 79 ? 2.849 -2.997 -16.604 1.00 89.31 79 THR A C 1
ATOM 605 O O . THR A 1 79 ? 2.447 -3.158 -15.457 1.00 89.31 79 THR A O 1
ATOM 608 N N . ARG A 1 80 ? 2.490 -1.924 -17.316 1.00 86.69 80 ARG A N 1
ATOM 609 C CA . ARG A 1 80 ? 1.531 -0.935 -16.798 1.00 86.69 80 ARG A CA 1
ATOM 610 C C . ARG A 1 80 ? 0.159 -1.539 -16.496 1.00 86.69 80 ARG A C 1
ATOM 612 O O . ARG A 1 80 ? -0.509 -1.062 -15.592 1.00 86.69 80 ARG A O 1
ATOM 619 N N . GLY A 1 81 ? -0.256 -2.567 -17.241 1.00 87.75 81 GLY A N 1
ATOM 620 C CA . GLY A 1 81 ? -1.506 -3.275 -16.964 1.00 87.75 81 GLY A CA 1
ATOM 621 C C . GLY A 1 81 ? -1.442 -4.009 -15.628 1.00 87.75 81 GLY A C 1
ATOM 622 O O . GLY A 1 81 ? -2.368 -3.904 -14.834 1.00 87.75 81 GLY A O 1
ATOM 623 N N . ASP A 1 82 ? -0.316 -4.668 -15.355 1.00 85.94 82 ASP A N 1
ATOM 624 C CA . ASP A 1 82 ? -0.056 -5.348 -14.083 1.00 85.94 82 ASP A CA 1
ATOM 625 C C . ASP A 1 82 ? -0.063 -4.350 -12.916 1.00 85.94 82 ASP A C 1
ATOM 627 O O . ASP A 1 82 ? -0.734 -4.579 -11.914 1.00 85.94 82 ASP A O 1
ATOM 631 N N . TRP A 1 83 ? 0.578 -3.192 -13.095 1.00 85.88 83 TRP A N 1
ATOM 632 C CA . TRP A 1 83 ? 0.547 -2.102 -12.119 1.00 85.88 83 TRP A CA 1
ATOM 633 C C . TRP A 1 83 ? -0.862 -1.554 -11.875 1.00 85.88 83 TRP A C 1
ATOM 635 O O . TRP A 1 83 ? -1.258 -1.399 -10.727 1.00 85.88 83 TRP A O 1
ATOM 645 N N . CYS A 1 84 ? -1.664 -1.324 -12.921 1.00 86.00 84 CYS A N 1
ATOM 646 C CA . CYS A 1 84 ? -3.056 -0.903 -12.737 1.00 86.00 84 CYS A CA 1
ATOM 647 C C . CYS A 1 84 ? -3.877 -1.953 -11.979 1.00 86.00 84 CYS A C 1
ATOM 649 O O . CYS A 1 84 ? -4.730 -1.593 -11.176 1.00 86.00 84 CYS A O 1
ATOM 651 N N . MET A 1 85 ? -3.641 -3.244 -12.232 1.00 87.56 85 MET A N 1
ATOM 652 C CA . MET A 1 85 ? -4.324 -4.312 -11.502 1.00 87.56 85 MET A CA 1
ATOM 653 C C . MET A 1 85 ? -3.904 -4.339 -10.034 1.00 87.56 85 MET A C 1
ATOM 655 O O . MET A 1 85 ? -4.782 -4.464 -9.184 1.00 87.56 85 MET A O 1
ATOM 659 N N . LYS A 1 86 ? -2.612 -4.155 -9.734 1.00 83.31 86 LYS A N 1
ATOM 660 C CA . LYS A 1 86 ? -2.127 -4.011 -8.358 1.00 83.31 86 LYS A CA 1
ATOM 661 C C . LYS A 1 86 ? -2.765 -2.802 -7.671 1.00 83.31 86 LYS A C 1
ATOM 663 O O . LYS A 1 86 ? -3.494 -2.990 -6.7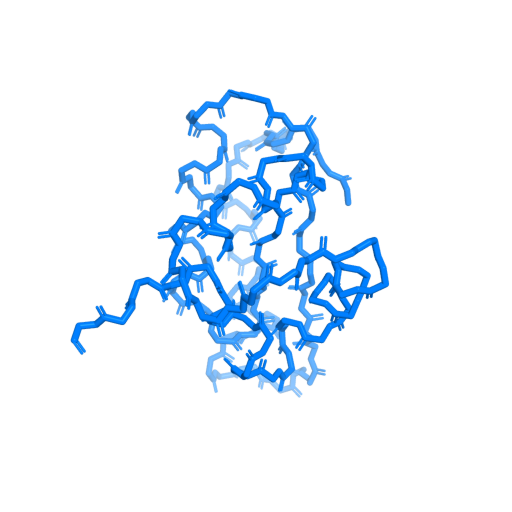10 1.00 83.31 86 LYS A O 1
ATOM 668 N N . ALA A 1 87 ? -2.673 -1.617 -8.266 1.00 83.88 87 ALA A N 1
ATOM 669 C CA . ALA A 1 87 ? -3.243 -0.388 -7.712 1.00 83.88 87 ALA A CA 1
ATOM 670 C C . ALA A 1 87 ? -4.784 -0.389 -7.571 1.00 83.88 87 ALA A C 1
ATOM 672 O O . ALA A 1 87 ? -5.348 0.493 -6.932 1.00 83.88 87 ALA A O 1
ATOM 673 N N . MET A 1 88 ? -5.510 -1.315 -8.207 1.00 83.94 88 MET A N 1
ATOM 674 C CA . MET A 1 88 ? -6.967 -1.439 -8.041 1.00 83.94 88 MET A CA 1
ATOM 675 C C . MET A 1 88 ? -7.373 -2.577 -7.104 1.00 83.94 88 MET A C 1
ATOM 677 O O . MET A 1 88 ? -8.455 -2.523 -6.518 1.00 83.94 88 MET A O 1
ATOM 681 N N . LEU A 1 89 ? -6.565 -3.636 -7.015 1.00 84.75 89 LEU A N 1
ATOM 682 C CA . LEU A 1 89 ? -6.932 -4.885 -6.348 1.00 84.75 89 LEU A CA 1
ATOM 683 C C . LEU A 1 89 ? -6.042 -5.239 -5.159 1.00 84.75 89 LEU A C 1
ATOM 685 O O . LEU A 1 89 ? -6.392 -6.189 -4.461 1.00 84.75 89 LEU A O 1
ATOM 689 N N . GLY A 1 90 ? -4.958 -4.506 -4.911 1.00 79.38 90 GLY A N 1
ATOM 690 C CA . GLY A 1 90 ? -4.084 -4.664 -3.745 1.00 79.38 90 GLY A CA 1
ATOM 691 C C . GLY A 1 90 ? -4.875 -4.741 -2.433 1.00 79.38 90 GLY A C 1
ATOM 692 O O . GLY A 1 90 ? -4.901 -5.807 -1.813 1.00 79.38 90 GLY A O 1
ATOM 693 N N . PRO A 1 91 ? -5.763 -3.763 -2.142 1.00 78.44 91 PRO A N 1
ATOM 694 C CA . PRO A 1 91 ? -6.589 -3.751 -0.940 1.00 78.44 91 PRO A CA 1
ATOM 695 C C . PRO A 1 91 ? -7.614 -4.883 -0.861 1.00 78.44 91 PRO A C 1
ATOM 697 O O . PRO A 1 91 ? -8.357 -4.959 0.113 1.00 78.44 91 PRO A O 1
ATOM 700 N N . VAL A 1 92 ? -7.791 -5.686 -1.911 1.00 80.69 92 VAL A N 1
ATOM 701 C CA . VAL A 1 92 ? -8.846 -6.708 -2.023 1.00 80.69 92 VAL A CA 1
ATOM 702 C C . VAL A 1 92 ? -8.255 -8.113 -2.110 1.00 80.69 92 VAL A C 1
ATOM 704 O O . VAL A 1 92 ? -8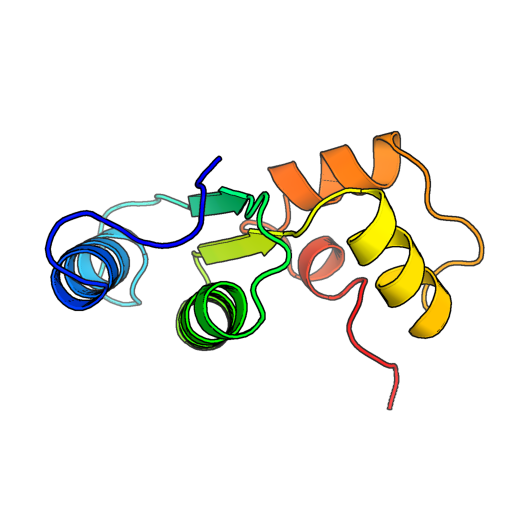.907 -9.081 -1.718 1.00 80.69 92 VAL A O 1
ATOM 707 N N . SER A 1 93 ? -7.041 -8.249 -2.639 1.00 79.56 93 SER A N 1
ATOM 708 C CA . SER A 1 93 ? -6.457 -9.526 -3.014 1.00 79.56 93 SER A CA 1
ATOM 709 C C . SER A 1 93 ? -4.974 -9.566 -2.672 1.00 79.56 93 SER A C 1
ATOM 711 O O . SER A 1 93 ? -4.148 -9.028 -3.408 1.00 79.56 93 SER A O 1
ATOM 713 N N . SER A 1 94 ? -4.648 -10.389 -1.674 1.00 76.31 94 SER A N 1
ATOM 714 C CA . SER A 1 94 ? -3.281 -10.683 -1.219 1.00 76.31 94 SER A CA 1
ATOM 715 C C . SER A 1 94 ? -2.332 -11.161 -2.323 1.00 76.31 94 SER A C 1
ATOM 717 O O . SER A 1 94 ? -1.119 -11.049 -2.206 1.00 76.31 94 SER A O 1
ATOM 719 N N . LYS A 1 95 ?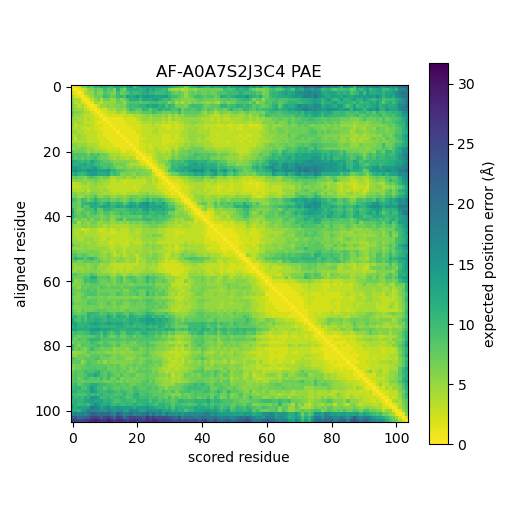 -2.869 -11.697 -3.429 1.00 79.31 95 LYS A N 1
ATOM 720 C CA . LYS A 1 95 ? -2.067 -12.039 -4.611 1.00 79.31 95 LYS A CA 1
ATOM 721 C C . LYS A 1 95 ? -1.377 -10.816 -5.228 1.00 79.31 95 LYS A C 1
ATOM 723 O O . LYS A 1 95 ? -0.267 -10.966 -5.724 1.00 79.31 95 LYS A O 1
ATOM 728 N N . PHE A 1 96 ? -2.090 -9.692 -5.322 1.00 76.56 96 PHE A N 1
ATOM 729 C CA . PHE A 1 96 ? -1.621 -8.490 -6.015 1.00 76.56 96 PHE A CA 1
ATOM 730 C C . PHE A 1 96 ? -0.837 -7.577 -5.085 1.00 76.56 96 PHE A C 1
ATOM 732 O O . PHE A 1 96 ? 0.152 -7.014 -5.529 1.00 76.56 96 PHE A O 1
ATOM 739 N N . ASP A 1 97 ? -1.270 -7.504 -3.829 1.00 75.38 97 ASP A N 1
ATOM 740 C CA . ASP A 1 97 ? -0.547 -6.890 -2.718 1.00 75.38 97 ASP A CA 1
ATOM 741 C C . ASP A 1 97 ? 0.893 -7.434 -2.660 1.00 75.38 97 ASP A C 1
ATOM 743 O O . ASP A 1 97 ? 1.824 -6.749 -3.060 1.00 75.38 97 ASP A O 1
ATOM 747 N N . GLY A 1 98 ? 1.073 -8.740 -2.426 1.00 76.12 98 GLY A N 1
ATOM 748 C CA . GLY A 1 98 ? 2.403 -9.336 -2.257 1.00 76.12 98 GLY A CA 1
ATOM 749 C C . GLY A 1 98 ? 3.264 -9.511 -3.521 1.00 76.12 98 GLY A C 1
ATOM 750 O O . GLY A 1 98 ? 4.065 -10.438 -3.579 1.00 76.12 98 GLY A O 1
ATOM 751 N N . TRP A 1 99 ? 3.107 -8.747 -4.598 1.00 73.25 99 TRP A N 1
ATOM 752 C CA . TRP A 1 99 ? 3.948 -8.915 -5.801 1.00 73.25 99 TRP A CA 1
ATOM 753 C C . TRP A 1 99 ? 5.392 -8.412 -5.657 1.00 73.25 99 TRP A C 1
ATOM 755 O O . TRP A 1 99 ? 6.285 -8.915 -6.344 1.00 73.25 99 TRP A O 1
ATOM 765 N N . ASP A 1 100 ? 5.609 -7.473 -4.755 1.00 68.75 100 ASP A N 1
ATOM 766 C CA . ASP A 1 100 ? 6.867 -6.821 -4.377 1.00 68.75 100 ASP A CA 1
ATOM 767 C C . ASP A 1 100 ? 7.556 -7.495 -3.171 1.00 68.75 100 ASP A C 1
ATOM 769 O O . ASP A 1 100 ? 8.762 -7.353 -2.969 1.00 68.75 100 ASP A O 1
ATOM 773 N N . GLU A 1 101 ? 6.843 -8.329 -2.414 1.00 75.50 101 GLU A N 1
ATOM 774 C CA . GLU A 1 101 ? 7.418 -9.120 -1.324 1.00 75.50 101 GLU A CA 1
ATOM 775 C C . GLU A 1 101 ? 8.426 -10.179 -1.827 1.00 75.50 101 GLU A C 1
ATOM 777 O O . GLU A 1 101 ? 8.097 -11.062 -2.631 1.00 75.50 101 GLU A O 1
ATOM 782 N N . ARG A 1 102 ? 9.651 -10.202 -1.284 1.00 54.41 102 ARG A N 1
ATOM 783 C CA . ARG A 1 102 ? 10.635 -11.260 -1.596 1.00 54.41 102 ARG A CA 1
ATOM 784 C C . ARG A 1 102 ? 10.110 -12.654 -1.234 1.00 54.41 102 ARG A C 1
ATOM 786 O O . ARG A 1 102 ? 9.578 -12.868 -0.149 1.00 54.41 102 ARG A O 1
ATOM 793 N N . HIS A 1 103 ? 10.327 -13.629 -2.119 1.00 39.06 103 HIS A N 1
ATOM 794 C CA . HIS A 1 103 ? 10.251 -15.037 -1.729 1.00 39.06 103 HIS A CA 1
ATOM 795 C C . HIS A 1 103 ? 11.373 -15.345 -0.728 1.00 39.06 103 HIS A C 1
ATOM 797 O O . HIS A 1 103 ? 12.550 -15.179 -1.053 1.00 39.06 103 HIS A O 1
ATOM 803 N N . ALA A 1 104 ? 10.990 -15.767 0.477 1.00 36.19 104 ALA A N 1
ATOM 804 C CA . ALA A 1 104 ? 11.853 -16.537 1.367 1.00 36.19 104 ALA A CA 1
ATOM 805 C C . ALA A 1 104 ? 11.857 -18.010 0.938 1.00 36.19 104 ALA A C 1
ATOM 807 O O . ALA A 1 104 ? 10.775 -18.502 0.535 1.00 36.19 104 ALA A O 1
#

Nearest PDB structures (foldseek):
  8jjn-assembly3_B  TM=6.037E-01  e=4.254E+00  Variovorax paradoxus
  8k5u-assembly2_B  TM=6.280E-01  e=4.823E+00  Ramlibacter sp.